Protein AF-A0A934M6H2-F1 (afdb_monomer_lite)

pLDDT: mean 81.94, std 15.64, range [42.47, 93.75]

Sequence (54 aa):
MTKRDFIKKVEKICLVKDCSISKAIDIAKMENKITDTEFISWFCTGSGIGNIKK

Structure (mmCIF, N/CA/C/O backbone):
data_AF-A0A934M6H2-F1
#
_entry.id   AF-A0A934M6H2-F1
#
loop_
_atom_site.group_PDB
_atom_site.id
_atom_site.type_symbol
_atom_site.label_atom_id
_atom_site.label_alt_id
_atom_site.label_comp_id
_atom_site.label_asym_id
_atom_site.label_entity_id
_atom_site.label_seq_id
_atom_site.pdbx_PDB_ins_code
_atom_site.Cartn_x
_atom_site.Cartn_y
_atom_site.Cartn_z
_atom_site.occupancy
_atom_site.B_iso_or_equiv
_atom_site.auth_seq_id
_atom_site.auth_comp_id
_atom_site.auth_asym_id
_atom_site.auth_atom_id
_atom_site.pdbx_PDB_model_num
ATOM 1 N N . MET A 1 1 ? 8.533 -0.550 5.740 1.00 83.25 1 MET A N 1
ATOM 2 C CA . MET A 1 1 ? 7.359 -1.405 6.048 1.00 83.25 1 MET A CA 1
ATOM 3 C C . MET A 1 1 ? 7.473 -2.686 5.231 1.00 83.25 1 MET A C 1
ATOM 5 O O . MET A 1 1 ? 8.034 -2.613 4.146 1.00 83.25 1 MET A O 1
ATOM 9 N N . THR A 1 2 ? 7.001 -3.841 5.710 1.00 88.69 2 THR A N 1
ATOM 10 C CA . THR A 1 2 ? 6.967 -5.057 4.873 1.00 88.69 2 THR A CA 1
ATOM 11 C C . THR A 1 2 ? 5.683 -5.120 4.041 1.00 88.69 2 THR A C 1
ATOM 13 O O . THR A 1 2 ? 4.657 -4.561 4.435 1.00 88.69 2 THR A O 1
ATOM 16 N N . LYS A 1 3 ? 5.698 -5.867 2.927 1.00 89.94 3 LYS A N 1
ATOM 17 C CA . LYS A 1 3 ? 4.496 -6.137 2.113 1.00 89.94 3 LYS A CA 1
ATOM 18 C C . LYS A 1 3 ? 3.334 -6.688 2.951 1.00 89.94 3 LYS A C 1
ATOM 20 O O . LYS A 1 3 ? 2.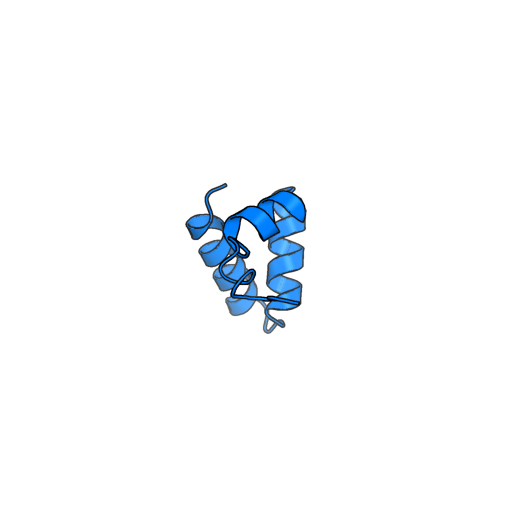187 -6.306 2.748 1.00 89.94 3 LYS A O 1
ATOM 25 N N . ARG A 1 4 ? 3.623 -7.576 3.911 1.00 92.62 4 ARG A N 1
ATOM 26 C CA . ARG A 1 4 ? 2.605 -8.184 4.782 1.00 92.62 4 ARG A CA 1
ATOM 27 C C . ARG A 1 4 ? 1.974 -7.156 5.721 1.00 92.62 4 ARG A C 1
ATOM 29 O O . ARG A 1 4 ? 0.756 -7.149 5.869 1.00 92.62 4 ARG A O 1
ATOM 36 N N . ASP A 1 5 ? 2.783 -6.295 6.331 1.00 93.50 5 ASP A N 1
ATOM 37 C CA . ASP A 1 5 ? 2.271 -5.249 7.224 1.00 93.50 5 ASP A CA 1
ATOM 38 C C . ASP A 1 5 ? 1.419 -4.239 6.456 1.00 93.50 5 ASP A C 1
ATOM 40 O O . ASP A 1 5 ? 0.396 -3.777 6.961 1.00 93.50 5 ASP A O 1
ATOM 44 N N . PHE A 1 6 ? 1.814 -3.931 5.217 1.00 93.75 6 PHE A N 1
ATOM 45 C CA . P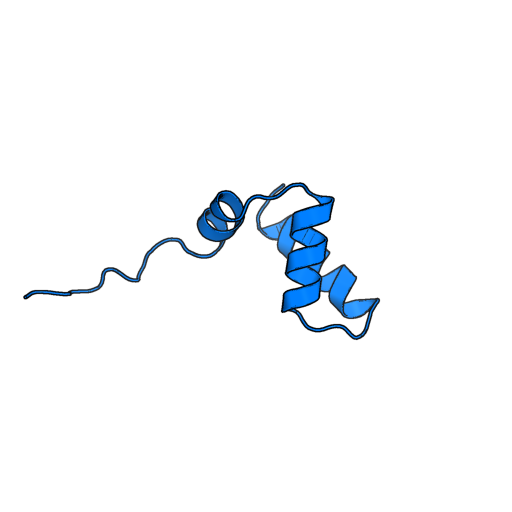HE A 1 6 ? 1.040 -3.072 4.330 1.00 93.75 6 PHE A CA 1
ATOM 46 C C . PHE A 1 6 ? -0.356 -3.649 4.060 1.00 93.75 6 PHE A C 1
ATOM 48 O O . PHE A 1 6 ? -1.347 -2.950 4.260 1.00 93.75 6 PHE A O 1
ATOM 55 N N . ILE A 1 7 ? -0.448 -4.934 3.692 1.00 92.81 7 ILE A N 1
ATOM 56 C CA . ILE A 1 7 ? -1.732 -5.614 3.442 1.00 92.81 7 ILE A CA 1
ATOM 57 C C . ILE A 1 7 ? -2.626 -5.566 4.686 1.00 92.81 7 ILE A C 1
ATOM 59 O O . ILE 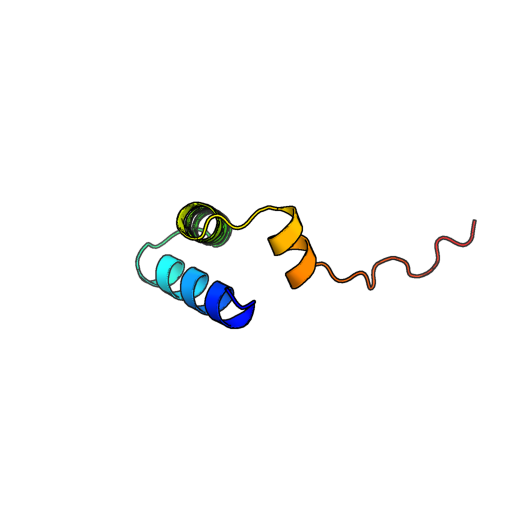A 1 7 ? -3.763 -5.110 4.595 1.00 92.81 7 ILE A O 1
ATOM 63 N N . LYS A 1 8 ? -2.098 -5.924 5.864 1.00 93.62 8 LYS A N 1
ATOM 64 C CA . LYS A 1 8 ? -2.863 -5.869 7.124 1.00 93.62 8 LYS A CA 1
ATOM 65 C C . LYS A 1 8 ? -3.403 -4.473 7.425 1.00 93.62 8 LYS A C 1
ATOM 67 O O . LYS A 1 8 ? -4.484 -4.321 7.991 1.00 93.62 8 LYS A O 1
ATOM 72 N N . LYS A 1 9 ? -2.641 -3.432 7.082 1.00 92.19 9 LYS A N 1
ATOM 73 C CA . LYS A 1 9 ? -3.073 -2.049 7.285 1.00 92.1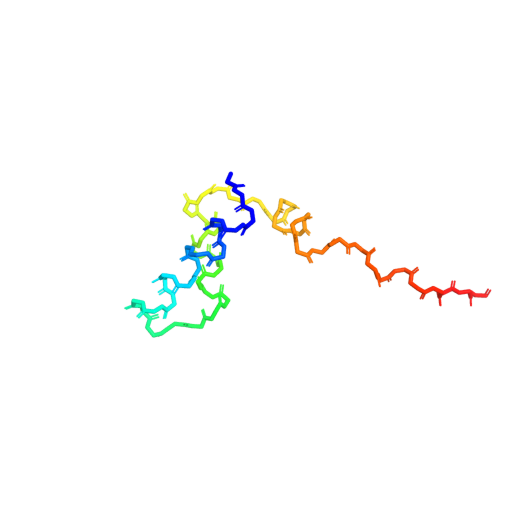9 9 LYS A CA 1
ATOM 74 C C . LYS A 1 9 ? -4.183 -1.654 6.312 1.00 92.19 9 LYS A C 1
ATOM 76 O O . LYS A 1 9 ? -5.159 -1.054 6.754 1.00 92.19 9 LYS A O 1
ATOM 81 N N . VAL A 1 10 ? -4.073 -2.036 5.038 1.00 92.38 10 VAL A N 1
ATOM 82 C CA . VAL A 1 10 ? -5.143 -1.852 4.042 1.00 92.38 10 VAL A CA 1
ATOM 83 C C . VAL A 1 10 ? -6.427 -2.550 4.498 1.00 92.38 10 VAL A C 1
ATOM 85 O O . VAL A 1 10 ? -7.475 -1.912 4.529 1.00 92.38 10 VAL A O 1
ATOM 88 N N . GLU A 1 11 ? -6.342 -3.807 4.941 1.00 91.25 11 GLU A N 1
ATOM 89 C CA . GLU A 1 11 ? -7.484 -4.561 5.481 1.00 91.25 11 GLU A CA 1
ATOM 90 C C . GLU A 1 11 ? -8.123 -3.842 6.674 1.00 91.25 11 GLU A C 1
ATOM 92 O O . GLU A 1 11 ? -9.333 -3.631 6.697 1.00 91.25 11 GLU A O 1
ATOM 97 N N . LYS A 1 12 ? -7.317 -3.385 7.642 1.00 91.00 12 LYS A N 1
ATOM 98 C CA . LYS A 1 12 ? -7.820 -2.649 8.812 1.00 91.00 12 LYS A CA 1
ATOM 99 C C . LYS A 1 12 ? -8.545 -1.357 8.423 1.00 91.00 12 LYS A C 1
ATOM 101 O O . LYS A 1 12 ? -9.561 -1.033 9.028 1.00 91.00 12 LYS A O 1
ATOM 106 N N . ILE A 1 13 ? -8.041 -0.617 7.435 1.00 88.44 13 ILE A N 1
ATOM 107 C CA . ILE A 1 13 ? -8.695 0.606 6.941 1.00 88.44 13 ILE A CA 1
ATOM 108 C C . ILE A 1 13 ? -10.031 0.258 6.272 1.00 88.44 13 ILE A C 1
ATOM 110 O O . ILE A 1 13 ? -11.041 0.900 6.560 1.00 88.44 13 ILE A O 1
ATOM 114 N N . CYS A 1 14 ? -10.034 -0.779 5.434 1.00 85.62 14 CYS A N 1
ATOM 115 C CA . CYS A 1 14 ? -11.198 -1.236 4.679 1.00 85.62 14 CYS A CA 1
ATOM 116 C C . CYS A 1 14 ? -12.316 -1.799 5.574 1.00 85.62 14 CYS A C 1
ATOM 118 O O . CYS A 1 14 ? -13.487 -1.664 5.247 1.00 85.62 14 CYS A O 1
ATOM 120 N N . 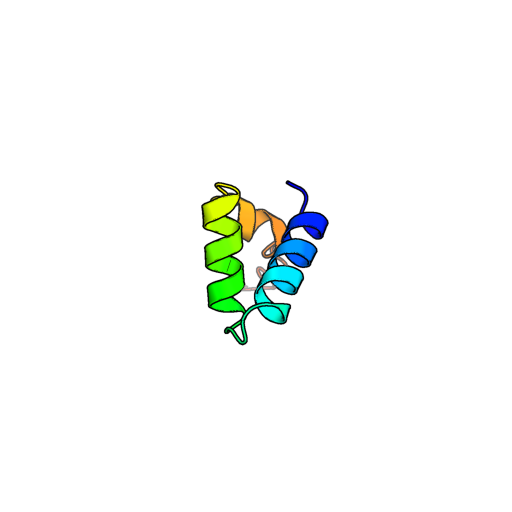LEU A 1 15 ? -11.965 -2.407 6.714 1.00 83.69 15 LEU A N 1
ATOM 121 C CA . LEU A 1 15 ? -12.930 -2.933 7.687 1.00 83.69 15 LEU A CA 1
ATOM 122 C C . LEU A 1 15 ? -13.552 -1.845 8.575 1.00 83.69 15 LEU A C 1
ATOM 124 O O . LEU A 1 15 ? -14.665 -2.014 9.060 1.00 83.69 15 LEU A O 1
ATOM 128 N N . VAL A 1 16 ? -12.834 -0.746 8.832 1.00 79.06 16 VAL A N 1
ATOM 129 C CA . VAL A 1 16 ? -13.297 0.331 9.731 1.00 79.06 16 VAL A CA 1
ATOM 130 C C . VAL A 1 16 ? -14.138 1.367 8.993 1.00 79.06 16 VAL A C 1
ATOM 132 O O . VAL A 1 16 ? -15.055 1.955 9.563 1.00 79.06 16 VAL A O 1
ATOM 135 N N . LYS A 1 17 ? -13.808 1.627 7.731 1.00 67.56 17 LYS A N 1
ATOM 136 C CA . LYS A 1 17 ? -14.561 2.522 6.860 1.00 67.56 17 LYS A CA 1
ATOM 137 C C . LYS A 1 17 ? -15.014 1.673 5.695 1.00 67.56 17 LYS A C 1
ATOM 139 O O . LYS A 1 17 ? -14.147 1.175 4.989 1.00 67.56 17 LYS A O 1
ATOM 144 N N . ASP A 1 18 ? -16.320 1.531 5.506 1.00 67.56 18 ASP A N 1
ATOM 145 C CA . ASP A 1 18 ? -16.927 0.914 4.323 1.00 67.56 18 ASP A CA 1
ATOM 146 C C . ASP A 1 18 ? -16.457 1.678 3.069 1.00 67.56 18 ASP A C 1
ATOM 148 O O . ASP A 1 18 ? -17.020 2.693 2.656 1.00 67.56 18 ASP A O 1
ATOM 152 N N . CYS A 1 19 ? -15.268 1.328 2.587 1.00 72.56 19 CYS A N 1
ATOM 153 C CA . CYS A 1 19 ? -14.496 2.112 1.642 1.00 72.56 19 CYS A CA 1
ATOM 154 C C . CYS A 1 19 ? -13.885 1.183 0.603 1.00 72.56 19 CYS A C 1
ATOM 156 O O . CYS A 1 19 ? -13.507 0.050 0.887 1.00 72.56 19 CYS A O 1
ATOM 158 N N . SER A 1 20 ? -13.792 1.668 -0.631 1.00 88.25 20 SER A N 1
ATOM 159 C CA . SER A 1 20 ? -13.180 0.920 -1.725 1.00 88.25 20 SER A CA 1
ATOM 160 C C . SER A 1 20 ? -11.724 0.570 -1.408 1.00 88.25 20 SER A C 1
ATOM 162 O O . SER A 1 20 ? -10.979 1.420 -0.910 1.00 88.25 20 SER A O 1
ATOM 164 N N . ILE A 1 21 ? -11.290 -0.621 -1.821 1.00 89.31 21 ILE A N 1
ATOM 165 C CA . ILE A 1 21 ? -9.916 -1.103 -1.625 1.00 89.31 21 ILE A CA 1
ATOM 166 C C . ILE A 1 21 ? -8.861 -0.135 -2.189 1.00 89.31 21 ILE A C 1
ATOM 168 O O . ILE A 1 21 ? -7.816 0.053 -1.572 1.00 89.31 21 ILE A O 1
ATOM 172 N N . SER A 1 22 ? -9.151 0.545 -3.305 1.00 90.62 22 SER A N 1
ATOM 173 C CA . SER A 1 22 ? -8.272 1.562 -3.903 1.00 90.62 22 SER A CA 1
ATOM 174 C C . SER A 1 22 ? -8.002 2.721 -2.941 1.00 90.62 22 SER A C 1
ATOM 176 O O . SER A 1 22 ? -6.854 3.049 -2.665 1.00 90.62 22 SER A O 1
ATOM 178 N N . LYS A 1 23 ? -9.055 3.270 -2.331 1.00 91.81 23 LYS A N 1
ATOM 179 C CA . LYS A 1 23 ? -8.946 4.333 -1.323 1.00 91.81 23 LYS A CA 1
ATOM 180 C C . LYS A 1 23 ? -8.184 3.876 -0.077 1.00 91.81 23 LYS A C 1
ATOM 182 O O . LYS A 1 23 ? -7.410 4.651 0.480 1.00 91.81 23 LYS A O 1
ATOM 187 N N . ALA A 1 24 ? -8.375 2.630 0.359 1.00 92.62 24 ALA A N 1
ATOM 188 C CA . ALA A 1 24 ? -7.619 2.069 1.479 1.00 92.62 24 ALA A CA 1
ATOM 189 C C . ALA A 1 24 ? -6.118 1.944 1.153 1.00 92.62 24 ALA A C 1
ATOM 191 O O . ALA A 1 24 ? -5.281 2.258 2.001 1.00 92.62 24 ALA A O 1
ATOM 192 N N . ILE A 1 25 ? -5.777 1.557 -0.081 1.00 92.94 25 ILE A N 1
ATOM 193 C CA . ILE A 1 25 ? -4.399 1.534 -0.591 1.00 92.94 25 ILE A CA 1
ATOM 194 C C . ILE A 1 25 ? -3.804 2.946 -0.609 1.00 92.94 25 ILE A C 1
ATOM 196 O O . ILE A 1 25 ? -2.697 3.131 -0.106 1.00 92.94 25 ILE A O 1
ATOM 200 N N . ASP A 1 26 ? -4.531 3.946 -1.111 1.00 92.88 26 ASP A N 1
ATOM 201 C CA . ASP A 1 26 ? -4.046 5.331 -1.164 1.00 92.88 26 ASP A CA 1
ATOM 202 C C . ASP A 1 26 ? -3.790 5.909 0.231 1.00 92.88 26 ASP A C 1
ATOM 204 O O . ASP A 1 26 ? -2.740 6.505 0.475 1.00 92.88 26 ASP A O 1
ATOM 208 N N . ILE A 1 27 ? -4.699 5.675 1.184 1.00 92.44 27 ILE A N 1
ATOM 209 C CA . ILE A 1 27 ? -4.510 6.076 2.586 1.00 92.44 27 ILE A CA 1
ATOM 210 C C . ILE A 1 27 ? -3.286 5.373 3.179 1.00 92.44 27 ILE A C 1
ATOM 212 O O . ILE A 1 27 ? -2.430 6.024 3.780 1.00 92.44 27 ILE A O 1
ATOM 216 N N . ALA A 1 28 ? -3.163 4.056 2.985 1.00 93.25 28 ALA A N 1
ATOM 217 C CA . ALA A 1 28 ? -2.027 3.297 3.492 1.00 93.25 28 ALA A CA 1
ATOM 218 C C . ALA A 1 28 ? -0.696 3.781 2.891 1.00 93.25 28 ALA A C 1
ATOM 220 O O . ALA A 1 28 ? 0.304 3.842 3.610 1.00 93.25 28 ALA A O 1
ATOM 221 N N . LYS A 1 29 ? -0.674 4.163 1.610 1.00 93.50 29 LYS A N 1
ATOM 222 C CA . LYS A 1 29 ? 0.508 4.740 0.958 1.00 93.50 29 LYS A CA 1
ATOM 223 C C . LYS A 1 29 ? 0.861 6.107 1.533 1.00 93.50 29 LYS A C 1
ATOM 225 O O . LYS A 1 29 ? 2.007 6.304 1.932 1.00 93.50 29 LYS A O 1
ATOM 230 N N . MET A 1 30 ? -0.115 7.010 1.645 1.00 92.62 30 MET A N 1
ATOM 231 C CA . MET A 1 30 ? 0.094 8.359 2.182 1.00 92.62 30 MET A CA 1
ATOM 232 C C . MET A 1 30 ? 0.596 8.336 3.631 1.00 92.62 30 MET A C 1
ATOM 234 O O . MET A 1 30 ? 1.595 8.980 3.942 1.00 92.62 30 MET A O 1
ATOM 238 N N . GLU A 1 31 ? -0.041 7.561 4.514 1.00 92.06 31 GLU A N 1
ATOM 239 C CA . GLU A 1 31 ? 0.333 7.516 5.935 1.00 92.06 31 GLU A CA 1
ATOM 240 C C . GLU A 1 31 ? 1.738 6.957 6.173 1.00 92.06 31 GLU A C 1
ATOM 242 O O . GLU A 1 31 ? 2.428 7.383 7.097 1.00 92.06 31 GLU A O 1
ATOM 247 N N . ASN A 1 32 ? 2.163 5.987 5.360 1.00 91.06 32 ASN A N 1
ATOM 248 C CA . ASN A 1 32 ? 3.460 5.329 5.522 1.00 91.06 32 ASN A CA 1
ATOM 249 C C . ASN A 1 32 ? 4.528 5.881 4.568 1.00 91.06 32 ASN A C 1
ATOM 251 O O . ASN A 1 32 ? 5.623 5.325 4.517 1.00 91.06 32 ASN A O 1
ATOM 255 N N . LYS A 1 33 ? 4.218 6.958 3.827 1.00 92.44 33 LYS A N 1
ATOM 256 C CA . LYS A 1 33 ? 5.093 7.579 2.818 1.00 92.44 33 LYS A CA 1
ATOM 257 C C . LYS A 1 33 ? 5.644 6.570 1.803 1.00 92.44 33 LYS A C 1
ATOM 259 O O . LYS A 1 33 ? 6.797 6.663 1.399 1.00 92.44 33 LYS A O 1
ATOM 264 N N . ILE A 1 34 ? 4.818 5.600 1.416 1.00 91.94 34 ILE A N 1
ATOM 265 C CA . ILE A 1 34 ? 5.195 4.571 0.445 1.00 91.94 34 ILE A CA 1
ATOM 266 C C . ILE A 1 34 ? 5.036 5.154 -0.948 1.00 91.94 34 ILE A C 1
ATOM 268 O O . ILE A 1 34 ? 3.951 5.602 -1.328 1.00 91.94 34 ILE A O 1
ATOM 272 N N . THR A 1 35 ? 6.122 5.120 -1.708 1.00 91.44 35 THR A N 1
ATOM 273 C CA . THR A 1 35 ? 6.124 5.570 -3.098 1.00 91.44 35 THR A CA 1
ATOM 274 C C . THR A 1 35 ? 5.449 4.554 -4.017 1.00 91.44 35 THR A C 1
ATOM 276 O O . THR A 1 35 ? 5.378 3.358 -3.718 1.00 91.44 35 THR A O 1
ATOM 279 N N . ASP A 1 36 ? 4.985 5.011 -5.181 1.00 89.62 36 ASP A N 1
ATOM 280 C CA . ASP A 1 36 ? 4.460 4.114 -6.216 1.00 89.62 36 ASP A CA 1
ATOM 281 C C . ASP A 1 36 ? 5.499 3.077 -6.638 1.00 89.62 36 ASP A C 1
ATOM 283 O O . ASP A 1 36 ? 5.165 1.909 -6.801 1.00 8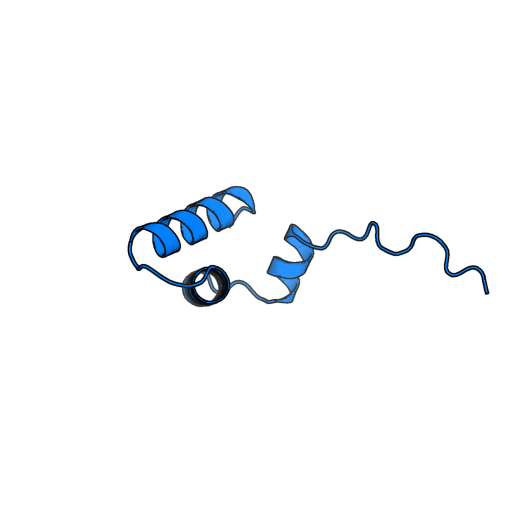9.62 36 ASP A O 1
ATOM 287 N N . THR A 1 37 ? 6.769 3.471 -6.732 1.00 89.94 37 THR A N 1
ATOM 288 C CA . THR A 1 37 ? 7.875 2.570 -7.063 1.00 89.94 37 THR A CA 1
ATOM 289 C C . THR A 1 37 ? 8.023 1.446 -6.039 1.00 89.94 37 THR A C 1
ATOM 291 O O . THR A 1 37 ? 8.128 0.282 -6.422 1.00 89.94 37 THR A O 1
ATOM 294 N N . GLU A 1 38 ? 7.991 1.756 -4.739 1.00 89.81 38 GLU A N 1
ATOM 295 C CA . GLU A 1 38 ? 8.052 0.738 -3.681 1.00 89.81 38 GLU A CA 1
ATOM 296 C C . GLU A 1 38 ? 6.826 -0.178 -3.710 1.00 89.81 38 GLU A C 1
ATOM 298 O O . GLU A 1 38 ? 6.967 -1.400 -3.659 1.00 89.81 38 GLU A O 1
ATOM 303 N N . PHE A 1 39 ? 5.629 0.392 -3.859 1.00 90.44 39 PHE A N 1
ATOM 304 C CA . PHE A 1 39 ? 4.396 -0.379 -3.986 1.00 90.44 39 PHE A CA 1
ATOM 305 C C . PHE A 1 39 ? 4.455 -1.337 -5.188 1.00 90.44 39 PHE A C 1
ATOM 307 O O . PHE A 1 39 ? 4.239 -2.541 -5.043 1.00 90.44 39 PHE A O 1
ATOM 314 N N . ILE A 1 40 ? 4.828 -0.835 -6.366 1.00 89.69 40 ILE A N 1
ATOM 315 C CA . ILE A 1 40 ? 5.010 -1.632 -7.584 1.00 89.69 40 ILE A CA 1
ATOM 316 C C . ILE A 1 40 ? 6.074 -2.708 -7.353 1.00 89.69 40 ILE A C 1
ATOM 318 O O . ILE A 1 40 ? 5.849 -3.853 -7.722 1.00 89.69 40 ILE A O 1
ATOM 322 N N . SER A 1 41 ? 7.186 -2.411 -6.677 1.00 89.62 41 SER A N 1
ATOM 323 C CA . SER A 1 41 ? 8.221 -3.416 -6.391 1.00 89.62 41 SER A CA 1
ATOM 324 C C . SER A 1 41 ? 7.706 -4.597 -5.555 1.00 89.62 41 SER A C 1
ATOM 326 O O . SER A 1 41 ? 8.159 -5.727 -5.725 1.00 89.62 41 SER A O 1
ATOM 328 N N . TRP A 1 42 ? 6.726 -4.364 -4.674 1.00 89.25 42 TRP A N 1
ATOM 329 C CA . TRP A 1 42 ? 6.142 -5.407 -3.831 1.00 89.25 42 TRP A CA 1
ATOM 330 C C . TRP A 1 42 ? 5.097 -6.256 -4.548 1.00 89.25 42 TRP A C 1
ATOM 332 O O . TRP A 1 42 ? 4.958 -7.445 -4.239 1.00 89.25 42 TRP A O 1
ATOM 342 N N . PHE A 1 43 ? 4.308 -5.655 -5.438 1.00 86.00 43 PHE A N 1
ATOM 343 C CA . PHE A 1 43 ? 3.136 -6.301 -6.039 1.00 86.00 43 PHE A CA 1
ATOM 344 C C . PHE A 1 43 ? 3.322 -6.663 -7.514 1.00 86.00 43 PHE A C 1
ATOM 346 O O . PHE A 1 43 ? 2.758 -7.654 -7.968 1.00 86.00 43 PHE A O 1
ATOM 353 N N . CYS A 1 44 ? 4.162 -5.927 -8.230 1.00 82.25 44 CYS A N 1
ATOM 354 C CA . CYS A 1 44 ? 4.439 -6.082 -9.650 1.00 82.25 44 CYS A CA 1
ATOM 355 C C . CYS A 1 44 ? 5.882 -6.563 -9.857 1.00 82.25 44 CYS A C 1
ATOM 357 O O . CYS A 1 44 ? 6.713 -5.882 -10.456 1.00 82.25 44 CYS A O 1
ATOM 359 N N . THR A 1 45 ? 6.199 -7.762 -9.375 1.00 67.88 45 THR A N 1
ATOM 360 C CA . THR A 1 45 ? 7.413 -8.470 -9.794 1.00 67.88 45 THR A CA 1
ATOM 361 C C . THR A 1 45 ? 7.105 -9.157 -11.118 1.00 67.88 45 THR A C 1
ATOM 363 O O . THR A 1 45 ? 6.285 -10.075 -11.159 1.00 67.88 45 THR A O 1
ATOM 366 N N . GLY A 1 46 ? 7.689 -8.673 -12.212 1.00 54.84 46 GLY A N 1
ATOM 367 C CA . GLY A 1 46 ? 7.366 -9.118 -13.564 1.00 54.84 46 GLY A CA 1
ATOM 368 C C . GLY A 1 46 ? 7.401 -10.639 -13.745 1.00 54.84 46 GLY A C 1
ATOM 369 O O . GLY A 1 46 ? 8.462 -11.238 -13.840 1.00 54.84 46 GLY A O 1
ATOM 370 N N . SER A 1 47 ? 6.224 -11.243 -13.899 1.00 56.00 47 SER A N 1
ATOM 371 C CA . SER A 1 47 ? 6.010 -12.412 -14.768 1.00 56.00 47 SER A CA 1
ATOM 372 C C . SER A 1 47 ? 5.152 -12.009 -15.976 1.00 56.00 47 SER A C 1
ATOM 374 O O . SER A 1 47 ? 4.285 -12.749 -16.422 1.00 56.00 47 SER A O 1
ATOM 376 N N . GLY A 1 48 ? 5.378 -10.787 -16.475 1.00 52.78 48 GLY A N 1
ATOM 377 C CA . GLY A 1 48 ? 4.672 -10.173 -17.605 1.00 52.78 48 GLY A CA 1
ATOM 378 C C . GLY A 1 48 ? 5.563 -9.866 -18.814 1.00 52.78 48 GLY A C 1
ATOM 379 O O . GLY A 1 48 ? 5.143 -9.127 -19.693 1.00 52.78 48 GLY A O 1
ATOM 380 N N . ILE A 1 49 ? 6.777 -10.425 -18.877 1.00 53.28 49 ILE A N 1
ATOM 381 C CA . ILE A 1 49 ? 7.562 -10.527 -20.121 1.00 53.28 49 ILE A CA 1
ATOM 382 C C . ILE A 1 49 ? 7.609 -12.010 -20.512 1.00 53.28 49 ILE A C 1
ATOM 384 O O . ILE A 1 49 ? 8.657 -12.637 -20.611 1.00 53.28 49 ILE A O 1
ATOM 388 N N . GLY A 1 50 ? 6.430 -12.608 -20.668 1.00 46.25 50 GLY A N 1
ATOM 389 C CA . GLY A 1 50 ? 6.276 -13.826 -21.448 1.00 46.25 50 GLY A CA 1
ATOM 390 C C . GLY A 1 50 ? 6.145 -13.431 -22.916 1.00 46.25 50 GLY A C 1
ATOM 391 O O . GLY A 1 50 ? 5.109 -12.917 -23.309 1.00 46.25 50 GLY A O 1
ATOM 392 N N . ASN A 1 51 ? 7.201 -13.653 -23.702 1.00 45.62 51 ASN A N 1
ATOM 393 C CA . ASN A 1 51 ? 7.178 -13.758 -25.167 1.00 45.62 51 ASN A CA 1
ATOM 394 C C . ASN A 1 51 ? 6.379 -12.689 -25.947 1.00 45.62 51 ASN A C 1
ATOM 396 O O . ASN A 1 51 ? 5.354 -12.997 -26.547 1.00 45.62 51 ASN A O 1
ATOM 400 N N . ILE A 1 52 ? 6.934 -11.486 -26.113 1.00 54.50 52 ILE A N 1
ATOM 401 C CA . ILE A 1 52 ? 6.780 -10.787 -27.401 1.00 54.50 52 ILE A CA 1
ATOM 402 C C . ILE A 1 52 ? 8.008 -11.169 -28.235 1.00 54.50 52 ILE A C 1
ATOM 404 O O . ILE A 1 52 ? 8.958 -10.401 -28.363 1.00 54.50 52 ILE A O 1
ATOM 408 N N . LYS A 1 53 ? 8.026 -12.408 -28.746 1.00 46.00 53 LYS A N 1
ATOM 409 C CA . LYS A 1 53 ? 8.828 -12.714 -29.935 1.00 46.00 53 LYS A CA 1
ATOM 410 C C . LYS A 1 53 ? 8.122 -12.011 -31.094 1.00 46.00 53 LYS A C 1
ATOM 412 O O . LYS A 1 53 ? 7.070 -12.470 -31.530 1.00 46.00 53 LYS A O 1
ATOM 417 N N . LYS A 1 54 ? 8.645 -10.847 -31.479 1.00 42.47 54 LYS A N 1
ATOM 418 C CA . LYS A 1 54 ? 8.453 -10.314 -32.831 1.00 42.47 54 LYS A CA 1
ATOM 419 C C . LYS A 1 54 ? 9.128 -11.236 -33.838 1.00 42.47 54 LYS A C 1
ATOM 421 O O . LYS A 1 54 ? 10.155 -11.845 -33.457 1.00 42.47 54 LYS A O 1
#

Radius of gyration: 14.1 Å; chains: 1; bounding box: 26×22×43 Å

Organism: NCBI:txid339861

Foldseek 3Di:
DDPVVLVVQLVVVCVVDVDDSVVSNVVSCVVVVNDPVNVCVRVPPDPPPDDPPD

Secondary structure (DSSP, 8-state):
--HHHHHHHHHHHHHHTT--HHHHHHHHHHHTT--HHHHHHHH------S----